Protein AF-A0A6C2YUR5-F1 (afdb_monomer_lite)

Structure (mmCIF, N/CA/C/O backbone):
data_AF-A0A6C2YUR5-F1
#
_entry.id   AF-A0A6C2YUR5-F1
#
loop_
_atom_site.group_PDB
_atom_site.id
_atom_site.type_symbol
_atom_site.label_atom_id
_atom_site.label_alt_id
_atom_site.label_comp_id
_atom_site.label_asym_id
_atom_site.label_entity_id
_atom_site.label_seq_id
_atom_site.pdbx_PDB_ins_code
_atom_site.Cartn_x
_atom_site.Cartn_y
_atom_site.Cartn_z
_atom_site.occupancy
_atom_site.B_iso_or_equiv
_atom_site.auth_seq_id
_atom_site.auth_comp_id
_atom_site.auth_asym_id
_atom_site.auth_atom_id
_atom_site.pdbx_PDB_model_num
ATOM 1 N N . MET A 1 1 ? -18.148 -7.781 14.383 1.00 40.25 1 MET A N 1
ATOM 2 C CA . MET A 1 1 ? -17.853 -8.518 13.136 1.00 40.25 1 MET A CA 1
ATOM 3 C C . MET A 1 1 ? -16.737 -7.768 12.429 1.00 40.25 1 MET A C 1
ATOM 5 O O . MET A 1 1 ? -16.976 -6.646 12.003 1.00 40.25 1 MET A O 1
ATOM 9 N N . SER A 1 2 ? -15.519 -8.307 12.403 1.00 47.84 2 SER A N 1
ATOM 10 C CA . SER A 1 2 ? -14.411 -7.722 11.643 1.00 47.84 2 SER A CA 1
ATOM 11 C C . SER A 1 2 ? -14.657 -7.974 10.158 1.00 47.84 2 SER A C 1
ATOM 13 O O . SER A 1 2 ? -14.699 -9.127 9.736 1.00 47.84 2 SER A O 1
ATOM 15 N N . GLN A 1 3 ? -14.909 -6.926 9.375 1.00 55.56 3 GLN A N 1
ATOM 16 C CA . GLN A 1 3 ? -15.023 -7.079 7.926 1.00 55.56 3 GLN A CA 1
ATOM 17 C C . GLN A 1 3 ? -13.615 -7.190 7.343 1.00 55.56 3 GLN A C 1
ATOM 19 O O . GLN A 1 3 ? -12.817 -6.271 7.498 1.00 55.56 3 GLN A O 1
ATOM 24 N N . ASN A 1 4 ? -13.321 -8.315 6.696 1.00 69.25 4 ASN A N 1
ATOM 25 C CA . ASN A 1 4 ? -12.114 -8.459 5.890 1.00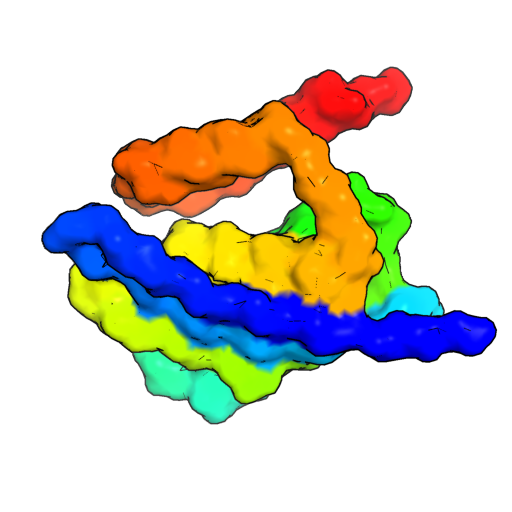 69.25 4 ASN A CA 1
ATOM 26 C C . ASN A 1 4 ? -12.208 -7.516 4.683 1.00 69.25 4 ASN A C 1
ATOM 28 O O . ASN A 1 4 ? -13.279 -7.387 4.078 1.00 69.25 4 ASN A O 1
ATOM 32 N N . GLY A 1 5 ? -11.096 -6.870 4.343 1.00 74.12 5 GLY A N 1
ATOM 33 C CA . GLY A 1 5 ? -10.990 -5.961 3.203 1.00 74.12 5 GLY A CA 1
ATOM 34 C C . GLY A 1 5 ? -10.171 -6.577 2.077 1.00 74.12 5 GLY A C 1
ATOM 35 O O . GLY A 1 5 ? -9.142 -7.191 2.344 1.00 74.12 5 GLY A O 1
ATOM 36 N N . ILE A 1 6 ? -10.601 -6.405 0.826 1.00 79.12 6 ILE A N 1
ATOM 37 C CA . ILE A 1 6 ? -9.775 -6.692 -0.354 1.00 79.12 6 ILE A CA 1
ATOM 38 C C . ILE A 1 6 ? -9.462 -5.356 -1.007 1.00 79.12 6 ILE A C 1
ATOM 40 O O . ILE A 1 6 ? -10.381 -4.594 -1.292 1.00 79.12 6 ILE A O 1
ATOM 44 N N . GLY A 1 7 ? -8.178 -5.102 -1.228 1.00 70.56 7 GLY A N 1
ATOM 45 C CA . GLY A 1 7 ? -7.680 -3.901 -1.879 1.00 70.56 7 GLY A CA 1
ATOM 46 C C . GLY A 1 7 ? -7.110 -4.230 -3.245 1.00 70.56 7 GLY A C 1
ATOM 47 O O . GLY A 1 7 ? -6.290 -5.147 -3.357 1.00 70.56 7 GLY A O 1
ATOM 48 N N . ARG A 1 8 ? -7.523 -3.499 -4.284 1.00 73.81 8 ARG A N 1
ATOM 49 C CA . ARG A 1 8 ? -7.033 -3.715 -5.656 1.00 73.81 8 ARG A CA 1
ATOM 50 C C . ARG A 1 8 ? -6.751 -2.407 -6.349 1.00 73.81 8 ARG A C 1
ATOM 52 O O . ARG A 1 8 ? -7.647 -1.582 -6.487 1.00 73.81 8 ARG A O 1
ATOM 59 N N . ILE A 1 9 ? -5.540 -2.255 -6.881 1.00 65.81 9 ILE A N 1
ATOM 60 C CA . ILE A 1 9 ? -5.208 -1.062 -7.662 1.00 65.81 9 ILE A CA 1
ATOM 61 C C . ILE A 1 9 ? -4.508 -1.389 -8.958 1.00 65.81 9 ILE A C 1
ATOM 63 O O . ILE A 1 9 ? -3.523 -2.121 -8.996 1.00 65.81 9 ILE A O 1
ATOM 67 N N . LEU A 1 10 ? -5.035 -0.757 -10.004 1.00 55.03 10 LEU A N 1
ATOM 68 C CA . LEU A 1 10 ? -4.504 -0.695 -11.349 1.00 55.03 10 LEU A CA 1
ATOM 69 C C . LEU A 1 10 ? -4.225 0.777 -11.664 1.00 55.03 10 LEU A C 1
ATOM 71 O O . LEU A 1 10 ? -5.155 1.563 -11.838 1.00 55.03 10 LEU A O 1
ATOM 75 N N . TRP A 1 11 ? -2.958 1.165 -11.770 1.00 57.19 11 TRP A N 1
ATOM 76 C CA . TRP A 1 11 ? -2.629 2.478 -12.325 1.00 57.19 11 TRP A CA 1
ATOM 77 C C . TRP A 1 11 ? -2.718 2.421 -13.850 1.00 57.19 11 TRP A C 1
ATOM 79 O O . TRP A 1 11 ? -1.986 1.663 -14.486 1.00 57.19 11 TRP A O 1
ATOM 89 N N . GLN A 1 12 ? -3.624 3.210 -14.439 1.00 42.81 12 GLN A N 1
ATOM 90 C CA . GLN A 1 12 ? -3.789 3.325 -15.890 1.00 42.81 12 GLN A CA 1
ATOM 91 C C . GLN A 1 12 ? -3.321 4.702 -16.402 1.00 42.81 12 GLN A C 1
ATOM 93 O O . GLN A 1 12 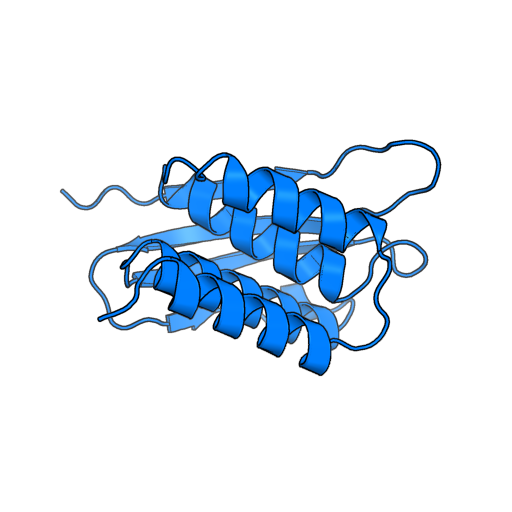? -3.462 5.732 -15.753 1.00 42.81 12 GLN A O 1
ATOM 98 N N . ARG A 1 13 ? -2.683 4.655 -17.571 1.00 47.59 13 ARG A N 1
ATOM 99 C CA . ARG A 1 13 ? -1.665 5.552 -18.142 1.00 47.59 13 ARG A CA 1
ATOM 100 C C . ARG A 1 13 ? -2.076 7.012 -18.408 1.00 47.59 13 ARG A C 1
ATOM 102 O O . ARG A 1 13 ? -3.096 7.267 -19.035 1.00 47.59 13 ARG A O 1
ATOM 109 N N . GLY A 1 14 ? -1.121 7.922 -18.192 1.00 35.25 14 GLY A N 1
ATOM 110 C CA . GLY A 1 14 ? -0.913 9.127 -19.006 1.00 35.25 14 GLY A CA 1
ATOM 111 C C . GLY A 1 14 ? 0.424 9.039 -19.759 1.00 35.25 14 GLY A C 1
ATOM 112 O O . GLY A 1 14 ? 1.480 9.306 -19.196 1.00 35.25 14 GLY A O 1
ATOM 113 N N . GLY A 1 15 ? 0.403 8.596 -21.019 1.00 39.16 15 GLY A N 1
ATOM 114 C CA . GLY A 1 15 ? 1.486 8.780 -22.003 1.00 39.16 15 GLY A CA 1
ATOM 115 C C . GLY A 1 15 ? 2.784 7.958 -21.886 1.00 39.16 15 GLY A C 1
ATOM 116 O O . GLY A 1 15 ? 3.295 7.547 -22.921 1.00 39.16 15 GLY A O 1
ATOM 117 N N . LEU A 1 16 ? 3.322 7.674 -20.691 1.00 42.91 16 LEU A N 1
ATOM 118 C CA . LEU A 1 16 ? 4.697 7.134 -20.549 1.00 42.91 16 LEU A CA 1
ATOM 119 C C . LEU A 1 16 ? 4.856 5.875 -19.674 1.00 42.91 16 LEU A C 1
ATOM 121 O O . LEU A 1 16 ? 5.977 5.542 -19.335 1.00 42.91 16 LEU A O 1
ATOM 125 N N . GLY A 1 17 ? 3.766 5.158 -19.365 1.00 50.38 17 GLY A N 1
ATOM 126 C CA . GLY A 1 17 ? 3.804 3.768 -18.866 1.00 50.38 17 GLY A CA 1
ATOM 127 C C . GLY A 1 17 ? 4.481 3.592 -17.508 1.00 50.38 17 GLY A C 1
ATOM 128 O O . GLY A 1 17 ? 5.676 3.385 -17.432 1.00 50.38 17 GLY A O 1
ATOM 129 N N . ARG A 1 18 ? 3.724 3.656 -16.412 1.00 55.75 18 ARG A N 1
ATOM 130 C CA . ARG A 1 18 ? 4.178 3.121 -15.124 1.00 55.75 18 ARG A CA 1
ATOM 131 C C . ARG A 1 18 ? 3.051 2.299 -14.539 1.00 55.75 18 ARG A C 1
ATOM 133 O O . ARG A 1 18 ? 1.962 2.834 -14.350 1.00 55.75 18 ARG A O 1
ATOM 140 N N . TYR A 1 19 ? 3.296 1.012 -14.315 1.00 71.00 19 TYR A N 1
ATOM 141 C CA . TYR A 1 19 ? 2.252 0.055 -13.957 1.00 71.00 19 TYR A CA 1
ATOM 142 C C . TYR A 1 19 ? 2.689 -0.754 -12.743 1.00 71.00 19 TYR A C 1
ATOM 144 O O . TYR A 1 19 ? 3.617 -1.547 -12.834 1.00 71.00 19 TYR A O 1
ATOM 152 N N . ALA A 1 20 ? 2.021 -0.589 -11.610 1.00 75.94 20 ALA A N 1
ATOM 153 C CA . ALA A 1 20 ? 2.052 -1.596 -10.559 1.00 75.94 20 ALA A 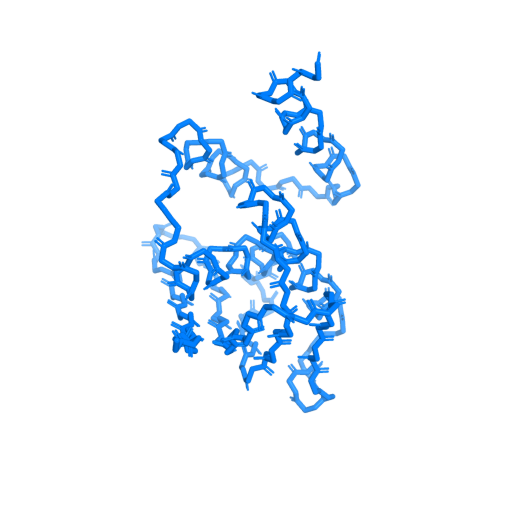CA 1
ATOM 154 C C . ALA A 1 20 ? 0.619 -2.055 -10.316 1.00 75.94 20 ALA A C 1
ATOM 156 O O . ALA A 1 20 ? -0.284 -1.225 -10.184 1.00 75.94 20 ALA A O 1
ATOM 157 N N . TRP A 1 21 ? 0.426 -3.369 -10.296 1.00 84.12 21 TRP A N 1
ATOM 158 C CA . TRP A 1 21 ? -0.800 -3.996 -9.838 1.00 84.12 21 TRP A CA 1
ATOM 159 C C . TRP A 1 21 ? -0.501 -4.740 -8.550 1.00 84.12 21 TRP A C 1
ATOM 161 O O . TRP A 1 21 ? 0.373 -5.609 -8.511 1.00 84.12 21 TRP A O 1
ATOM 171 N N . ILE A 1 22 ? -1.229 -4.360 -7.505 1.00 87.25 22 ILE A N 1
ATOM 172 C CA . ILE A 1 22 ? -1.170 -4.998 -6.199 1.00 87.25 22 ILE A CA 1
ATOM 173 C C . ILE A 1 22 ? -2.574 -5.417 -5.801 1.00 87.25 22 ILE A C 1
ATOM 175 O O . ILE A 1 22 ? -3.526 -4.638 -5.915 1.00 87.25 22 ILE A O 1
ATOM 179 N N . GLU A 1 23 ? -2.681 -6.661 -5.357 1.00 90.12 23 GLU A N 1
ATOM 180 C CA . GLU A 1 23 ? -3.873 -7.195 -4.720 1.00 90.12 23 GLU A CA 1
ATOM 181 C C . GLU A 1 23 ? -3.498 -7.734 -3.351 1.00 90.12 23 GLU A C 1
ATOM 183 O O . GLU A 1 23 ? -2.577 -8.544 -3.214 1.00 90.12 23 GLU A O 1
ATOM 188 N N . LEU A 1 24 ? -4.234 -7.294 -2.340 1.00 92.25 24 LEU A N 1
ATOM 189 C CA . LEU A 1 24 ? -4.008 -7.691 -0.963 1.00 92.25 24 LEU A CA 1
ATOM 190 C C . LEU A 1 24 ? -5.322 -7.937 -0.236 1.00 92.25 24 LEU A C 1
ATOM 192 O O . LEU A 1 24 ? -6.374 -7.410 -0.603 1.00 92.25 24 LEU A O 1
ATOM 196 N N . THR A 1 25 ? -5.234 -8.742 0.814 1.00 91.44 25 THR A N 1
ATOM 197 C CA . THR A 1 25 ? -6.304 -8.935 1.789 1.00 91.44 25 THR A CA 1
ATOM 198 C C . THR A 1 25 ? -5.852 -8.373 3.123 1.00 91.44 25 THR A C 1
ATOM 200 O O . THR A 1 25 ? -4.718 -8.609 3.526 1.00 91.44 25 THR A O 1
ATOM 203 N N . TRP A 1 26 ? -6.736 -7.659 3.811 1.00 90.62 26 TRP A N 1
ATOM 204 C CA . TRP A 1 26 ? -6.506 -7.159 5.161 1.00 90.62 26 TRP A CA 1
ATOM 205 C C . TRP A 1 26 ? -7.459 -7.810 6.165 1.00 90.62 26 TRP A C 1
ATOM 207 O O . TRP A 1 26 ? -8.671 -7.901 5.936 1.00 90.62 26 TRP A O 1
ATOM 217 N N . LEU A 1 27 ? -6.886 -8.223 7.293 1.00 88.19 27 LEU A N 1
ATOM 218 C CA . LEU A 1 27 ? -7.552 -8.789 8.456 1.00 88.19 27 LEU A CA 1
ATOM 219 C C . LEU A 1 27 ? -7.301 -7.862 9.667 1.00 88.19 27 LEU A C 1
ATOM 221 O O . LEU A 1 27 ? -6.158 -7.758 10.117 1.00 88.19 27 LEU A O 1
ATOM 225 N N . PRO A 1 28 ? -8.321 -7.165 10.203 1.00 85.62 28 PRO A N 1
ATOM 226 C CA . PRO A 1 28 ? -8.146 -6.211 11.305 1.00 85.62 28 PRO A CA 1
ATOM 227 C C . PRO A 1 28 ? -7.807 -6.870 12.650 1.00 85.62 28 PRO A C 1
ATOM 229 O O . PRO A 1 28 ? -8.065 -8.054 12.862 1.00 85.62 28 PRO A O 1
ATOM 232 N N . ASN A 1 29 ? -7.391 -6.038 13.614 1.00 72.75 29 ASN A N 1
ATOM 233 C CA . ASN A 1 29 ? -7.323 -6.350 15.055 1.00 72.75 29 ASN A CA 1
ATOM 234 C C . ASN A 1 29 ? -6.319 -7.441 15.452 1.00 72.75 29 ASN A C 1
ATOM 236 O O . ASN A 1 29 ? -6.504 -8.136 16.451 1.00 72.75 29 ASN A O 1
ATOM 240 N N . VAL A 1 30 ? -5.235 -7.560 14.697 1.00 75.44 30 VAL A N 1
ATOM 241 C CA . VAL A 1 30 ? -4.053 -8.344 15.069 1.00 75.44 30 VAL A CA 1
ATOM 242 C C . VAL A 1 30 ? -2.824 -7.434 15.093 1.00 75.44 30 VAL A C 1
ATOM 244 O O . VAL A 1 30 ? -2.896 -6.265 14.691 1.00 75.44 30 VAL A O 1
ATOM 247 N N . GLN A 1 31 ? -1.702 -7.940 15.609 1.00 82.81 31 GLN A N 1
ATOM 248 C CA . GLN A 1 31 ? -0.413 -7.265 15.462 1.00 82.81 31 GLN A CA 1
ATOM 249 C C . GLN A 1 31 ? -0.113 -7.081 13.969 1.00 82.81 31 GLN A C 1
ATOM 251 O O . GLN A 1 31 ? -0.452 -7.946 13.166 1.00 82.81 31 GLN A O 1
ATOM 256 N N . THR A 1 32 ? 0.489 -5.949 13.592 1.00 84.62 32 THR A N 1
ATOM 257 C CA . THR A 1 32 ? 0.796 -5.680 12.184 1.00 84.62 32 THR A CA 1
ATOM 258 C C . THR A 1 32 ? 1.772 -6.715 11.637 1.00 84.62 32 THR A C 1
ATOM 260 O O . THR A 1 32 ? 2.962 -6.691 11.957 1.00 84.62 32 THR A O 1
ATOM 263 N N . GLU A 1 33 ? 1.251 -7.576 10.774 1.00 90.88 33 GLU A N 1
ATOM 264 C CA . GLU A 1 33 ? 1.960 -8.643 10.077 1.00 90.88 33 GLU A CA 1
ATOM 265 C C . GLU A 1 33 ? 1.706 -8.477 8.578 1.00 90.88 33 GLU A C 1
ATOM 267 O O . GLU A 1 33 ? 0.595 -8.131 8.169 1.00 90.88 33 GLU A O 1
ATOM 272 N N . ILE A 1 34 ? 2.743 -8.641 7.758 1.00 91.00 34 ILE A N 1
ATOM 273 C CA . ILE A 1 34 ? 2.652 -8.455 6.308 1.00 91.00 34 ILE A CA 1
ATOM 274 C C . ILE A 1 34 ? 3.303 -9.653 5.643 1.00 91.00 34 ILE A C 1
ATOM 276 O O . ILE A 1 34 ? 4.515 -9.829 5.745 1.00 91.00 34 ILE A O 1
ATOM 280 N N . ASP A 1 35 ? 2.492 -10.417 4.923 1.00 91.75 35 ASP A N 1
ATOM 281 C CA . ASP A 1 35 ? 2.938 -11.584 4.182 1.00 91.75 35 ASP A CA 1
ATOM 282 C C . ASP A 1 35 ? 3.015 -11.259 2.696 1.00 91.75 35 ASP A C 1
ATOM 284 O O . ASP A 1 35 ? 2.018 -10.889 2.066 1.00 91.75 35 ASP A O 1
ATOM 288 N N . ILE A 1 36 ? 4.209 -11.431 2.129 1.00 89.50 36 ILE A N 1
ATOM 289 C CA . ILE A 1 36 ? 4.454 -11.348 0.689 1.00 89.50 36 ILE A CA 1
ATOM 290 C C . ILE A 1 36 ? 5.100 -12.671 0.254 1.00 89.50 36 ILE A C 1
ATOM 292 O O . ILE A 1 36 ? 6.299 -12.860 0.472 1.00 89.50 36 ILE A O 1
ATOM 296 N N . PRO A 1 37 ? 4.321 -13.606 -0.315 1.00 86.69 37 PRO A N 1
ATOM 297 C CA . PRO A 1 37 ? 4.813 -14.916 -0.740 1.00 86.69 37 PRO A CA 1
ATOM 298 C C . PRO A 1 37 ? 5.973 -14.837 -1.749 1.00 86.69 37 PRO A C 1
ATOM 300 O O . PRO A 1 37 ? 6.032 -13.930 -2.580 1.00 86.69 37 PRO A O 1
ATOM 303 N N . GLU A 1 38 ? 6.908 -15.794 -1.725 1.00 82.19 38 GLU A N 1
ATOM 304 C CA . GLU A 1 38 ? 8.076 -15.770 -2.628 1.00 82.19 38 GLU A CA 1
ATOM 305 C C . GLU A 1 38 ? 7.701 -15.835 -4.118 1.00 82.19 38 GLU A C 1
ATOM 307 O O . GLU A 1 38 ? 8.376 -15.234 -4.954 1.00 82.19 38 GLU A O 1
ATOM 312 N N . ASP A 1 39 ? 6.610 -16.517 -4.467 1.00 80.44 39 ASP A N 1
ATOM 313 C CA . ASP A 1 39 ? 6.083 -16.585 -5.833 1.00 80.44 39 ASP A CA 1
ATOM 314 C C . ASP A 1 39 ? 5.553 -15.229 -6.325 1.00 80.44 39 ASP A C 1
ATOM 316 O O . ASP A 1 39 ? 5.615 -14.926 -7.521 1.00 80.44 39 ASP A O 1
ATOM 320 N N . VAL A 1 40 ? 5.117 -14.371 -5.400 1.00 76.62 40 VAL A N 1
ATOM 321 C CA . VAL A 1 40 ? 4.750 -12.974 -5.662 1.00 76.62 40 VAL A CA 1
ATOM 322 C C . VAL A 1 40 ? 6.000 -12.110 -5.896 1.00 76.62 40 VAL A C 1
ATOM 324 O O . VAL A 1 40 ? 5.973 -11.191 -6.715 1.00 76.62 40 VAL A O 1
ATOM 327 N N . LEU A 1 41 ? 7.123 -12.442 -5.253 1.00 74.88 41 LEU A N 1
ATOM 328 C CA . LEU A 1 41 ? 8.416 -11.752 -5.390 1.00 74.88 41 LEU A CA 1
ATOM 329 C C . LEU A 1 41 ? 9.245 -12.195 -6.601 1.00 74.88 41 LEU A C 1
ATOM 331 O O . LEU A 1 41 ? 10.311 -11.632 -6.847 1.00 74.88 41 LEU A O 1
ATOM 335 N N . ALA A 1 42 ? 8.779 -13.185 -7.366 1.00 66.69 42 ALA A N 1
ATOM 336 C CA . ALA A 1 42 ? 9.555 -13.830 -8.427 1.00 66.69 42 ALA A CA 1
ATOM 337 C C . ALA A 1 42 ? 10.033 -12.882 -9.546 1.00 66.69 42 ALA A C 1
ATOM 339 O O . ALA A 1 42 ? 10.945 -13.234 -10.292 1.00 66.69 42 ALA A O 1
ATOM 340 N N . ILE A 1 43 ? 9.422 -11.700 -9.682 1.00 66.88 43 ILE A N 1
ATOM 341 C CA . ILE A 1 43 ? 9.828 -10.690 -10.668 1.00 66.88 43 ILE A CA 1
ATOM 342 C C . ILE A 1 43 ? 10.987 -9.839 -10.139 1.00 66.88 43 ILE A C 1
ATOM 344 O O . ILE A 1 43 ? 11.965 -9.642 -10.855 1.00 66.88 43 ILE A O 1
ATOM 348 N N . ASP A 1 44 ? 10.866 -9.323 -8.913 1.00 71.88 44 ASP A N 1
ATOM 349 C CA . ASP A 1 44 ? 11.844 -8.421 -8.305 1.00 71.88 44 ASP A CA 1
ATOM 350 C C . ASP A 1 44 ? 11.655 -8.365 -6.775 1.00 71.88 44 ASP A C 1
ATOM 352 O O . ASP A 1 44 ? 10.575 -8.035 -6.271 1.00 71.88 44 ASP A O 1
ATOM 356 N N . ARG A 1 45 ? 12.720 -8.663 -6.020 1.00 73.94 45 ARG A N 1
ATOM 357 C CA . ARG A 1 45 ? 12.708 -8.610 -4.548 1.00 73.94 45 ARG A CA 1
ATOM 358 C C . ARG A 1 45 ? 12.633 -7.181 -4.011 1.00 73.94 45 ARG A C 1
ATOM 360 O O . ARG A 1 45 ? 12.069 -6.977 -2.936 1.00 73.94 45 ARG A O 1
ATOM 367 N N . GLU A 1 46 ? 13.152 -6.196 -4.742 1.00 77.44 46 GLU A N 1
ATOM 368 C CA . GLU A 1 46 ? 13.069 -4.785 -4.352 1.00 77.44 46 GLU A CA 1
ATOM 369 C C . GLU A 1 46 ? 11.617 -4.295 -4.357 1.00 77.44 46 GLU A C 1
ATOM 371 O O . G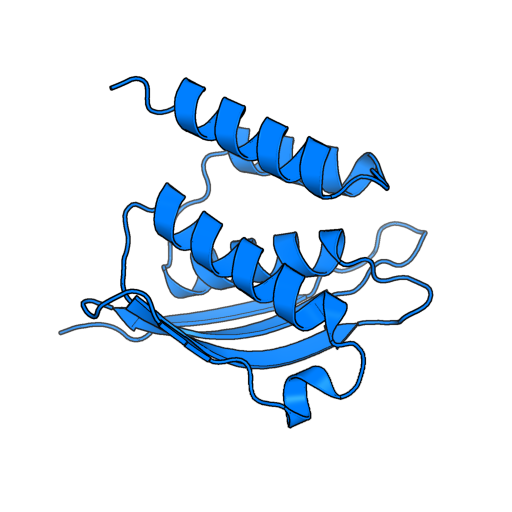LU A 1 46 ? 11.227 -3.475 -3.523 1.00 77.44 46 GLU A O 1
ATOM 376 N N . TRP A 1 47 ? 10.776 -4.844 -5.239 1.00 83.88 47 TRP A N 1
ATOM 377 C CA . TRP A 1 47 ? 9.349 -4.518 -5.277 1.00 83.88 47 TRP A CA 1
ATOM 378 C C . TRP A 1 47 ? 8.617 -5.053 -4.049 1.00 83.88 47 TRP A C 1
ATOM 380 O O . TRP A 1 47 ? 7.744 -4.370 -3.520 1.00 83.88 47 TRP A O 1
ATOM 390 N N . GLY A 1 48 ? 9.004 -6.228 -3.552 1.00 84.56 48 GLY A N 1
ATOM 391 C CA . GLY A 1 48 ? 8.500 -6.770 -2.291 1.00 84.56 48 GLY A CA 1
ATOM 392 C C . GLY A 1 48 ? 8.711 -5.826 -1.119 1.00 84.56 48 GLY A C 1
ATOM 393 O O . GLY A 1 48 ? 7.755 -5.436 -0.453 1.00 84.56 48 GLY A O 1
ATOM 394 N N . GLY A 1 49 ? 9.961 -5.400 -0.920 1.00 83.75 49 GLY A N 1
ATOM 395 C CA . GLY A 1 49 ? 10.301 -4.450 0.140 1.00 83.75 49 GLY A CA 1
ATOM 396 C C . GLY A 1 49 ? 9.558 -3.120 -0.008 1.00 83.75 49 GLY A C 1
ATOM 397 O O . GLY A 1 49 ? 9.075 -2.558 0.974 1.00 83.75 49 GLY A O 1
ATOM 398 N N . ALA A 1 50 ? 9.393 -2.635 -1.239 1.00 82.88 50 ALA A N 1
ATOM 399 C CA . ALA A 1 50 ? 8.642 -1.412 -1.490 1.00 82.88 50 ALA A CA 1
ATOM 400 C C . ALA A 1 50 ? 7.143 -1.553 -1.179 1.00 82.88 50 ALA A C 1
ATOM 402 O O . ALA A 1 50 ? 6.547 -0.642 -0.601 1.00 82.88 50 ALA A O 1
ATOM 403 N N . ALA A 1 51 ? 6.538 -2.690 -1.535 1.00 87.12 51 ALA A N 1
ATOM 404 C CA . ALA A 1 51 ? 5.145 -2.987 -1.226 1.00 87.12 51 ALA A CA 1
ATOM 405 C C . ALA A 1 51 ? 4.923 -3.083 0.288 1.00 87.12 51 ALA A C 1
ATOM 407 O O . ALA A 1 51 ? 3.983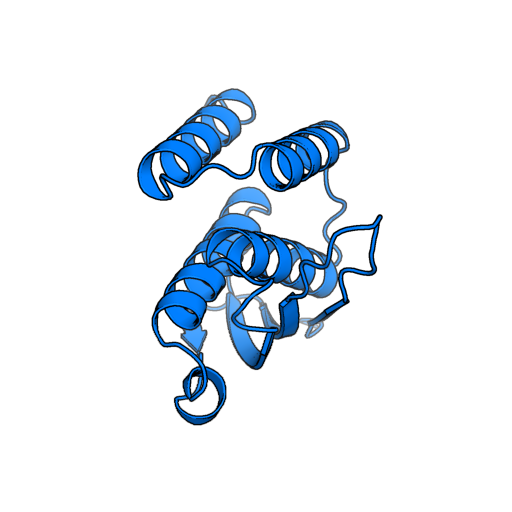 -2.479 0.803 1.00 87.12 51 ALA A O 1
ATOM 408 N N . GLU A 1 52 ? 5.817 -3.769 1.005 1.00 89.50 52 GLU A N 1
ATOM 409 C CA . GLU A 1 52 ? 5.764 -3.876 2.464 1.00 89.50 52 GLU A CA 1
ATOM 410 C C . GLU A 1 52 ? 5.791 -2.493 3.124 1.00 89.50 52 GLU A C 1
ATOM 412 O O . GLU A 1 52 ? 4.942 -2.184 3.962 1.00 89.50 52 GLU A O 1
ATOM 417 N N . VAL A 1 53 ? 6.726 -1.630 2.715 1.00 84.56 53 VAL A N 1
ATOM 418 C CA . VAL A 1 53 ? 6.819 -0.266 3.251 1.00 84.56 53 VAL A CA 1
ATOM 419 C C . VAL A 1 53 ? 5.538 0.518 2.986 1.00 84.56 53 VAL A C 1
ATOM 421 O O . VAL A 1 53 ? 5.028 1.154 3.908 1.00 84.56 53 VAL A O 1
ATOM 424 N N . GLY A 1 54 ? 4.981 0.440 1.775 1.00 85.06 54 GLY A N 1
ATOM 425 C CA . GLY A 1 54 ? 3.722 1.107 1.453 1.00 85.06 54 GLY A CA 1
ATOM 426 C C . GLY A 1 54 ? 2.553 0.626 2.318 1.00 85.06 54 GLY A C 1
ATOM 427 O O . GLY A 1 54 ? 1.798 1.434 2.855 1.00 85.06 54 GLY A O 1
ATOM 428 N N . ILE A 1 55 ? 2.431 -0.683 2.529 1.00 90.50 55 ILE A N 1
ATOM 429 C CA . ILE A 1 55 ? 1.383 -1.261 3.381 1.00 90.50 55 ILE A CA 1
ATOM 430 C C . ILE A 1 55 ? 1.521 -0.775 4.829 1.00 90.50 55 ILE A C 1
ATOM 432 O O . ILE A 1 55 ? 0.547 -0.282 5.403 1.00 90.50 55 ILE A O 1
ATOM 436 N N . ARG A 1 56 ? 2.726 -0.863 5.418 1.00 87.88 56 ARG A N 1
ATOM 437 C CA . ARG A 1 56 ? 2.979 -0.405 6.801 1.00 87.88 56 ARG A CA 1
ATOM 438 C C . ARG A 1 56 ? 2.579 1.050 6.980 1.00 87.88 56 ARG A C 1
ATOM 440 O O . ARG A 1 56 ? 1.910 1.397 7.947 1.00 87.88 56 ARG A O 1
ATOM 447 N N . LEU A 1 57 ? 2.968 1.876 6.022 1.00 81.12 57 LEU A N 1
ATOM 448 C CA . LEU A 1 57 ? 2.755 3.310 6.056 1.00 81.12 57 LEU A CA 1
ATOM 449 C C . LEU A 1 57 ? 1.277 3.692 5.939 1.00 81.12 57 LEU A C 1
ATOM 451 O O . LEU A 1 57 ? 0.805 4.586 6.639 1.00 81.12 57 LEU A O 1
ATOM 455 N N . ALA A 1 58 ? 0.528 2.995 5.082 1.00 85.62 58 ALA A N 1
ATOM 456 C CA . ALA A 1 58 ? -0.910 3.193 4.955 1.00 85.62 58 ALA A CA 1
ATOM 457 C C . ALA A 1 58 ? -1.664 2.817 6.239 1.00 85.62 58 ALA A C 1
ATOM 459 O O . ALA A 1 58 ? -2.559 3.559 6.650 1.00 85.62 58 ALA A O 1
ATOM 460 N N . LEU A 1 59 ? -1.279 1.708 6.884 1.00 87.06 59 LEU A N 1
ATOM 461 C CA . LEU A 1 59 ? -1.817 1.288 8.181 1.00 87.06 59 LEU A CA 1
ATOM 462 C C . LEU A 1 59 ? -1.500 2.306 9.285 1.00 87.06 59 LEU A C 1
ATOM 464 O O . LEU A 1 59 ? -2.404 2.705 10.017 1.00 87.06 59 LEU A O 1
ATOM 468 N N . GLU A 1 60 ? -0.248 2.768 9.359 1.00 84.19 60 GLU A N 1
ATOM 469 C CA . GLU A 1 60 ? 0.210 3.772 10.327 1.00 84.19 60 GLU A CA 1
ATOM 470 C C . GLU A 1 60 ? -0.599 5.071 10.217 1.00 84.19 60 GLU A C 1
ATOM 472 O O . GLU A 1 60 ? -1.146 5.542 11.212 1.00 84.19 60 GLU A O 1
ATOM 477 N N . ILE A 1 61 ? -0.764 5.608 9.002 1.00 78.50 61 ILE A N 1
ATOM 478 C CA . ILE A 1 61 ? -1.558 6.825 8.770 1.00 78.50 61 ILE A CA 1
ATOM 479 C C . ILE A 1 61 ? -3.022 6.633 9.146 1.00 78.50 61 ILE A C 1
ATOM 481 O O . ILE A 1 61 ? -3.638 7.525 9.729 1.00 78.50 61 ILE A O 1
ATOM 485 N N . ALA A 1 62 ? -3.598 5.487 8.791 1.00 82.88 62 ALA A N 1
ATOM 486 C CA . ALA A 1 62 ? -4.990 5.199 9.099 1.00 82.88 62 ALA A CA 1
ATOM 487 C C . ALA A 1 62 ? -5.214 4.902 10.598 1.00 82.88 62 ALA A C 1
ATOM 489 O O . ALA A 1 62 ? -6.364 4.730 11.015 1.00 82.88 62 ALA A O 1
ATOM 490 N N . GLY A 1 63 ? -4.144 4.815 11.401 1.00 84.81 63 GLY A N 1
ATOM 491 C CA . GLY A 1 63 ? -4.201 4.400 12.801 1.00 84.81 63 GLY A CA 1
ATOM 492 C C . GLY A 1 63 ? -4.737 2.977 12.962 1.00 84.81 63 GLY A C 1
ATOM 493 O O . GLY A 1 63 ? -5.426 2.687 13.938 1.00 84.81 63 GLY A O 1
ATOM 494 N N . GLN A 1 64 ? -4.494 2.111 11.974 1.00 86.81 64 GLN A N 1
ATOM 495 C CA . GLN A 1 64 ? -5.009 0.745 11.925 1.00 86.81 64 GLN A CA 1
ATOM 496 C C . GLN A 1 64 ? -3.888 -0.267 12.139 1.00 86.81 64 GLN A C 1
ATOM 498 O O . GLN A 1 64 ? -2.741 -0.054 11.753 1.00 86.81 64 GLN A O 1
ATOM 503 N N . THR A 1 65 ? -4.245 -1.418 12.700 1.00 89.69 65 THR A N 1
ATOM 504 C CA . THR A 1 65 ? -3.379 -2.597 12.730 1.00 89.69 65 THR A CA 1
ATOM 505 C C . THR A 1 65 ? -4.100 -3.780 12.104 1.00 89.69 65 THR A C 1
ATOM 507 O O . THR A 1 65 ? -5.333 -3.840 12.048 1.00 89.69 65 THR A O 1
ATOM 510 N N . GLY A 1 66 ? -3.327 -4.734 11.605 1.00 89.19 66 GLY A N 1
ATOM 511 C CA . GLY A 1 66 ? -3.882 -5.961 11.066 1.00 89.19 66 GLY A CA 1
ATOM 512 C C . GLY A 1 66 ? -2.871 -6.776 10.286 1.00 89.19 66 GLY A C 1
ATOM 513 O O . GLY A 1 66 ? -1.747 -6.340 10.042 1.00 89.19 66 GLY A O 1
ATOM 514 N N . HIS A 1 67 ? -3.311 -7.958 9.885 1.00 91.94 67 HIS A N 1
ATOM 515 C CA . HIS A 1 67 ? -2.553 -8.848 9.029 1.00 91.94 67 HIS A CA 1
ATOM 516 C C . HIS A 1 67 ? -2.907 -8.544 7.580 1.00 91.94 67 HIS A C 1
ATOM 518 O O . HIS A 1 67 ? -4.084 -8.489 7.218 1.00 91.94 67 HIS A O 1
ATOM 524 N N . VAL A 1 68 ? -1.888 -8.286 6.767 1.00 92.62 68 VAL A N 1
ATOM 525 C CA . VAL A 1 68 ? -2.035 -8.008 5.342 1.00 92.62 68 VAL A CA 1
ATOM 526 C C . VAL A 1 68 ? -1.344 -9.103 4.551 1.00 92.62 68 VAL A C 1
ATOM 528 O O . VAL A 1 68 ? -0.139 -9.290 4.667 1.00 92.62 68 VAL A O 1
ATOM 531 N N . MET A 1 69 ? -2.099 -9.790 3.703 1.00 92.81 69 MET A N 1
ATOM 532 C CA . MET A 1 69 ? -1.571 -10.805 2.800 1.00 92.81 69 MET A CA 1
ATOM 533 C C . MET A 1 69 ? -1.588 -10.271 1.371 1.00 92.81 69 MET A C 1
ATOM 535 O O . MET A 1 69 ? -2.660 -10.024 0.810 1.00 92.81 69 MET A O 1
ATOM 539 N N . VAL A 1 70 ? -0.410 -10.103 0.774 1.00 90.81 70 VAL A N 1
ATOM 540 C CA . VAL A 1 70 ? -0.266 -9.727 -0.635 1.00 90.81 70 VAL A CA 1
ATOM 541 C C . VAL A 1 70 ? -0.438 -10.976 -1.490 1.00 90.81 70 VAL A C 1
ATOM 543 O O . VAL A 1 70 ? 0.326 -11.927 -1.391 1.00 90.81 70 VAL A O 1
ATOM 546 N N . THR A 1 71 ? -1.457 -10.969 -2.342 1.00 89.44 71 THR A N 1
ATOM 547 C CA . THR A 1 71 ? -1.789 -12.100 -3.226 1.00 89.44 71 THR A CA 1
ATOM 548 C C . THR A 1 71 ? -1.241 -11.912 -4.633 1.00 89.44 71 THR A C 1
ATOM 550 O O . THR A 1 71 ? -0.938 -12.887 -5.312 1.00 89.44 71 THR A O 1
ATOM 553 N N . HIS A 1 72 ? -1.085 -10.661 -5.072 1.00 88.50 72 HIS A N 1
ATOM 554 C CA . HIS A 1 72 ? -0.494 -10.332 -6.360 1.00 88.50 72 HIS A CA 1
ATOM 555 C C . HIS A 1 72 ? 0.360 -9.073 -6.253 1.00 88.50 72 HIS A C 1
ATOM 557 O O . HIS A 1 72 ? -0.050 -8.082 -5.650 1.00 88.50 72 HIS A O 1
ATOM 563 N N . LEU A 1 73 ? 1.517 -9.111 -6.911 1.00 87.12 73 LEU A N 1
ATOM 564 C CA . LEU A 1 73 ? 2.401 -7.978 -7.152 1.00 87.12 73 LEU A CA 1
ATOM 565 C C . LEU A 1 73 ? 2.949 -8.116 -8.570 1.00 87.12 73 LEU A C 1
ATOM 567 O O . LEU A 1 73 ? 3.683 -9.052 -8.888 1.00 87.12 73 LEU A O 1
ATOM 571 N N . ARG A 1 74 ? 2.546 -7.214 -9.460 1.00 83.81 74 ARG A N 1
ATOM 572 C CA . ARG A 1 74 ? 2.959 -7.218 -10.865 1.00 83.81 74 ARG A CA 1
ATOM 573 C C . ARG A 1 74 ? 3.348 -5.817 -11.301 1.00 83.81 74 ARG A C 1
ATOM 575 O O . ARG A 1 74 ? 2.778 -4.831 -10.848 1.00 83.81 74 ARG A O 1
ATOM 582 N N . GLY A 1 75 ? 4.271 -5.750 -12.245 1.00 75.94 75 GLY A N 1
ATOM 583 C CA . GLY A 1 75 ? 4.692 -4.521 -12.895 1.00 75.94 75 GLY A CA 1
ATOM 584 C C . GLY A 1 75 ? 5.475 -4.825 -14.164 1.00 75.94 75 GLY A C 1
ATOM 585 O O . GLY A 1 75 ? 5.848 -5.972 -14.415 1.00 75.94 75 GLY A O 1
ATOM 586 N N . MET A 1 76 ? 5.710 -3.804 -14.978 1.00 75.31 76 MET A N 1
ATOM 587 C CA . MET A 1 76 ? 6.563 -3.892 -16.159 1.00 75.31 76 MET A CA 1
ATOM 588 C C . MET A 1 76 ? 7.941 -3.341 -15.800 1.00 75.31 76 MET A C 1
ATOM 590 O O . MET A 1 76 ? 8.057 -2.154 -15.548 1.00 75.31 76 MET A O 1
ATOM 594 N N . VAL A 1 77 ? 8.992 -4.165 -15.802 1.00 69.88 77 VAL A N 1
ATOM 595 C CA . VAL A 1 77 ? 10.330 -3.791 -15.282 1.00 69.88 77 VAL A CA 1
ATOM 596 C C . VAL A 1 77 ? 10.878 -2.470 -15.847 1.00 69.88 77 VAL A C 1
ATOM 598 O O . VAL A 1 77 ? 11.457 -1.679 -15.116 1.00 69.88 77 VAL A O 1
ATOM 601 N N . VAL A 1 78 ? 10.653 -2.194 -17.133 1.00 68.00 78 VAL A N 1
ATOM 602 C CA . VAL A 1 78 ? 11.117 -0.960 -17.804 1.00 68.00 78 VAL A CA 1
ATOM 603 C C . VAL A 1 78 ? 10.365 0.310 -17.382 1.00 68.00 78 VAL A C 1
ATOM 605 O O . VAL A 1 78 ? 10.856 1.419 -17.572 1.00 68.00 78 VAL A O 1
ATOM 608 N N . ASP A 1 79 ? 9.191 0.131 -16.788 1.00 70.25 79 ASP A N 1
ATOM 609 C CA . ASP A 1 79 ? 8.164 1.145 -16.558 1.00 70.25 79 ASP A CA 1
ATOM 610 C C . ASP A 1 79 ? 7.793 1.237 -15.061 1.00 70.25 79 ASP A C 1
ATOM 612 O O . ASP A 1 79 ? 7.163 2.188 -14.603 1.00 70.25 79 ASP A O 1
ATOM 616 N N . THR A 1 80 ? 8.202 0.269 -14.248 1.00 75.75 80 THR A N 1
ATOM 617 C CA . THR A 1 80 ? 7.834 0.147 -12.840 1.00 75.75 80 THR A CA 1
ATOM 618 C C . THR A 1 80 ? 9.055 0.359 -11.972 1.00 75.75 80 THR A C 1
ATOM 620 O O . THR A 1 80 ? 10.078 -0.295 -12.132 1.00 75.75 80 THR A O 1
ATOM 623 N N . THR A 1 81 ? 8.934 1.272 -11.016 1.00 75.25 81 THR A N 1
ATOM 624 C CA . THR A 1 81 ? 9.951 1.492 -9.989 1.00 75.25 81 THR A CA 1
ATOM 625 C C . THR A 1 81 ? 9.422 1.023 -8.638 1.00 75.25 81 THR A C 1
ATOM 627 O O . THR A 1 81 ? 8.205 0.984 -8.432 1.00 75.25 81 THR A O 1
ATOM 630 N N . ALA A 1 82 ? 10.323 0.751 -7.688 1.00 75.38 82 ALA A N 1
ATOM 631 C CA . ALA A 1 82 ? 9.972 0.506 -6.284 1.00 75.38 82 ALA A CA 1
ATOM 632 C C . ALA A 1 82 ? 8.985 1.563 -5.750 1.00 75.38 82 ALA A C 1
ATOM 634 O O . ALA A 1 82 ? 8.033 1.255 -5.041 1.00 75.38 82 ALA A O 1
ATOM 635 N N . MET A 1 83 ? 9.136 2.814 -6.190 1.00 74.00 83 MET A N 1
ATOM 636 C CA . MET A 1 83 ? 8.230 3.893 -5.817 1.00 74.00 83 MET A CA 1
ATOM 637 C C . MET A 1 83 ? 6.777 3.661 -6.239 1.00 74.00 83 MET A C 1
ATOM 639 O O . MET A 1 83 ? 5.849 3.828 -5.452 1.00 74.00 83 MET A O 1
ATOM 643 N N . VAL A 1 84 ? 6.583 3.275 -7.499 1.00 76.50 84 VAL A N 1
ATOM 644 C CA . VAL A 1 84 ? 5.255 3.012 -8.065 1.00 76.50 84 VAL A CA 1
ATOM 645 C C . VAL A 1 84 ? 4.597 1.849 -7.325 1.00 76.50 84 VAL A C 1
ATOM 647 O O . VAL A 1 84 ? 3.405 1.898 -7.036 1.00 76.50 84 VAL A O 1
ATOM 650 N N . VAL A 1 85 ? 5.390 0.837 -6.970 1.00 81.75 85 VAL A N 1
ATOM 651 C CA . VAL A 1 85 ? 4.947 -0.315 -6.183 1.00 81.75 85 VAL A CA 1
ATOM 652 C C . VAL A 1 85 ? 4.518 0.101 -4.776 1.00 81.75 85 VAL A C 1
ATOM 654 O O . VAL A 1 85 ? 3.411 -0.232 -4.364 1.00 81.75 85 VAL A O 1
ATOM 657 N N . CYS A 1 86 ? 5.330 0.885 -4.066 1.00 81.00 86 CYS A N 1
ATOM 658 C CA . CYS A 1 86 ? 4.995 1.394 -2.734 1.00 81.00 86 CYS A CA 1
ATOM 659 C C . CYS A 1 86 ? 3.663 2.150 -2.722 1.00 81.00 86 CYS A C 1
ATOM 661 O O . CYS A 1 86 ? 2.775 1.852 -1.924 1.00 81.00 86 CYS A O 1
ATOM 663 N N . LEU A 1 87 ? 3.481 3.078 -3.662 1.00 77.69 87 LEU A N 1
ATOM 664 C CA . LEU A 1 87 ? 2.268 3.892 -3.738 1.00 77.69 87 LEU A CA 1
ATOM 665 C C . LEU A 1 87 ? 1.037 3.071 -4.137 1.00 77.69 87 LEU A C 1
ATOM 667 O O . LEU A 1 87 ? -0.055 3.293 -3.607 1.00 77.69 87 LEU A O 1
ATOM 671 N N . ALA A 1 88 ? 1.198 2.088 -5.028 1.00 82.06 88 ALA A N 1
ATOM 672 C CA . ALA A 1 88 ? 0.138 1.131 -5.325 1.00 82.06 88 ALA A CA 1
ATOM 673 C C . ALA A 1 88 ? -0.241 0.311 -4.082 1.00 82.06 88 ALA A C 1
ATOM 675 O O . ALA A 1 88 ? -1.426 0.083 -3.851 1.00 82.06 88 ALA A O 1
ATOM 676 N N . ALA A 1 89 ? 0.736 -0.069 -3.256 1.00 87.25 89 ALA A N 1
ATOM 677 C CA . ALA A 1 89 ? 0.519 -0.904 -2.078 1.00 87.25 89 ALA A CA 1
ATOM 678 C C . ALA A 1 89 ? -0.190 -0.118 -0.973 1.00 87.25 89 ALA A C 1
ATOM 680 O O . ALA A 1 89 ? -1.159 -0.601 -0.388 1.00 87.25 89 ALA A O 1
ATOM 681 N N . MET A 1 90 ? 0.236 1.129 -0.754 1.00 86.25 90 MET A N 1
ATOM 682 C CA . MET A 1 90 ? -0.440 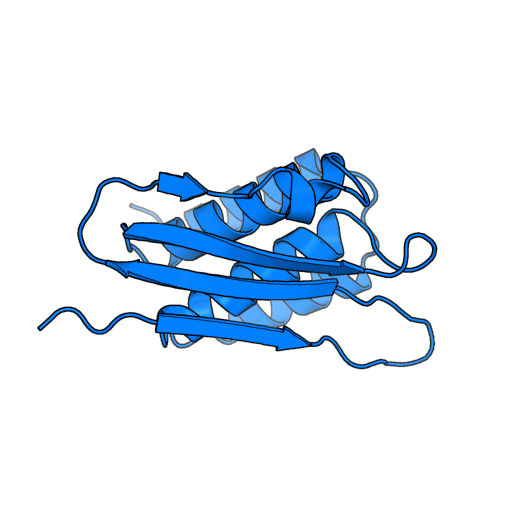2.076 0.129 1.00 86.25 90 MET A CA 1
ATOM 683 C C . MET A 1 90 ? -1.906 2.240 -0.249 1.00 86.25 90 MET A C 1
ATOM 685 O O . MET A 1 90 ? -2.806 2.074 0.571 1.00 86.25 90 MET A O 1
ATOM 689 N N . THR A 1 91 ? -2.144 2.557 -1.519 1.00 83.44 91 THR A N 1
ATOM 690 C CA . THR A 1 91 ? -3.485 2.900 -1.971 1.00 83.44 91 THR A CA 1
ATOM 691 C C . THR A 1 91 ? -4.377 1.646 -1.945 1.00 83.44 91 THR A C 1
ATOM 693 O O . THR A 1 91 ? -5.535 1.740 -1.549 1.00 83.44 91 THR A O 1
ATOM 696 N N . ALA A 1 92 ? -3.841 0.456 -2.267 1.00 87.50 92 ALA A N 1
ATOM 697 C CA . ALA A 1 92 ? -4.583 -0.803 -2.171 1.00 87.50 92 ALA A CA 1
ATOM 698 C C . ALA A 1 92 ? -4.919 -1.120 -0.710 1.00 87.50 92 ALA A C 1
ATOM 700 O O . ALA A 1 92 ? -6.009 -1.592 -0.405 1.00 87.50 92 ALA A O 1
ATOM 701 N N . THR A 1 93 ? -4.017 -0.793 0.213 1.00 89.75 93 THR A N 1
ATOM 702 C CA . THR A 1 93 ? -4.275 -0.924 1.649 1.00 89.75 93 THR A CA 1
ATOM 703 C C . THR A 1 93 ? -5.425 -0.018 2.079 1.00 89.75 93 THR A C 1
ATOM 705 O O . THR A 1 93 ? -6.353 -0.497 2.718 1.00 89.75 93 THR A O 1
ATOM 708 N N . TRP A 1 94 ? -5.440 1.260 1.694 1.00 87.81 94 TRP A N 1
ATOM 709 C CA . TRP A 1 94 ? -6.557 2.151 2.037 1.00 87.81 94 TRP A CA 1
ATOM 710 C C . TRP A 1 94 ? -7.888 1.729 1.420 1.00 87.81 94 TRP A C 1
ATOM 712 O O . TRP A 1 94 ? -8.914 1.844 2.088 1.00 87.81 94 TRP A O 1
ATOM 722 N N . ASP A 1 95 ? -7.872 1.193 0.201 1.00 86.56 95 ASP A N 1
ATOM 723 C CA . ASP A 1 95 ? -9.052 0.593 -0.426 1.00 86.56 95 ASP A CA 1
ATOM 724 C C . ASP A 1 95 ? -9.578 -0.592 0.405 1.00 86.56 95 ASP A C 1
ATOM 726 O O . ASP A 1 95 ? -10.755 -0.626 0.771 1.00 86.56 95 ASP A O 1
ATOM 730 N N . ALA A 1 96 ? -8.687 -1.494 0.840 1.00 88.75 96 ALA A N 1
ATOM 731 C CA . ALA A 1 96 ? -9.041 -2.604 1.728 1.00 88.75 96 ALA A CA 1
ATOM 732 C C . ALA A 1 96 ? -9.595 -2.122 3.083 1.00 88.75 96 ALA A C 1
ATOM 734 O O . ALA A 1 96 ? -10.563 -2.687 3.595 1.00 88.75 96 ALA A O 1
ATOM 735 N N . LEU A 1 97 ? -9.019 -1.057 3.646 1.00 86.88 97 LEU A N 1
ATOM 736 C CA . LEU A 1 97 ? -9.478 -0.422 4.886 1.00 86.88 97 LEU A CA 1
ATOM 737 C C . LEU A 1 97 ? -10.788 0.364 4.713 1.00 86.88 97 LEU A C 1
ATOM 739 O O . LEU A 1 97 ? -11.394 0.757 5.710 1.00 86.88 97 LEU A O 1
ATOM 743 N N . ARG A 1 98 ? -11.210 0.638 3.469 1.00 86.38 98 ARG A N 1
ATOM 744 C CA . ARG A 1 98 ? -12.226 1.650 3.124 1.00 86.38 98 ARG A CA 1
ATOM 745 C C . ARG A 1 98 ? -11.928 3.009 3.763 1.00 86.38 98 ARG A C 1
ATOM 747 O O . ARG A 1 98 ? -12.834 3.720 4.201 1.00 86.38 98 ARG A O 1
ATOM 754 N N . TRP A 1 99 ? -10.647 3.351 3.849 1.00 81.25 99 TRP A N 1
ATOM 755 C CA . TRP A 1 99 ? -10.196 4.577 4.482 1.00 81.25 99 TRP A CA 1
ATOM 756 C C . TRP A 1 99 ? -10.279 5.741 3.485 1.00 81.25 99 TRP A C 1
ATOM 758 O O . TRP A 1 99 ? -9.683 5.663 2.406 1.00 81.25 99 TRP A O 1
ATOM 768 N N . PRO A 1 100 ? -11.014 6.823 3.799 1.00 75.06 100 PRO A N 1
ATOM 769 C CA . PRO A 1 100 ? -11.115 7.966 2.907 1.00 75.06 100 PRO A CA 1
ATOM 770 C C . PRO A 1 100 ? -9.781 8.711 2.892 1.00 75.06 100 PRO A C 1
ATOM 772 O O . PRO A 1 100 ? -9.423 9.364 3.869 1.00 75.06 100 PRO A O 1
ATOM 775 N N . VAL A 1 101 ? -9.055 8.622 1.776 1.00 69.69 101 VAL A N 1
ATOM 776 C CA . VAL A 1 101 ? -7.779 9.324 1.603 1.00 69.69 101 VAL A CA 1
ATOM 777 C C . VAL A 1 101 ? -8.010 10.838 1.697 1.00 69.69 101 VAL A C 1
ATOM 779 O O . VAL A 1 101 ? -8.762 11.380 0.881 1.00 69.69 101 VAL A O 1
ATOM 782 N N . PRO A 1 102 ? -7.383 11.551 2.654 1.00 67.25 102 PRO A N 1
ATOM 783 C CA . PRO A 1 102 ? -7.460 12.997 2.742 1.00 67.25 102 PRO A CA 1
ATOM 784 C C . PRO A 1 102 ? -7.000 13.627 1.422 1.00 67.25 102 PRO A C 1
ATOM 786 O O . PRO A 1 102 ? -5.944 13.240 0.916 1.00 67.25 102 PRO A O 1
ATOM 789 N N . PRO A 1 103 ? -7.721 14.618 0.869 1.00 66.81 103 PRO A N 1
ATOM 790 C CA . PRO A 1 103 ? -7.370 15.224 -0.419 1.00 66.81 103 PRO A CA 1
ATOM 791 C C . PRO A 1 103 ? -5.913 15.708 -0.501 1.00 66.81 103 PRO A C 1
ATOM 793 O O . PRO A 1 103 ? -5.219 15.417 -1.469 1.00 66.81 103 PRO A O 1
ATOM 796 N N . ALA A 1 104 ? -5.403 16.327 0.572 1.00 65.88 104 ALA A N 1
ATOM 797 C CA . ALA A 1 104 ? -4.013 16.786 0.656 1.00 65.88 104 ALA A CA 1
ATOM 798 C C . ALA A 1 104 ? -2.973 15.648 0.544 1.00 65.88 104 ALA A C 1
ATOM 800 O O . ALA A 1 104 ? -1.876 15.853 0.019 1.00 65.88 104 ALA A O 1
ATOM 801 N N . LEU A 1 105 ? -3.313 14.439 1.011 1.00 65.69 105 LEU A N 1
ATOM 802 C CA . LEU A 1 105 ? -2.477 13.244 0.860 1.00 65.69 105 LEU A CA 1
ATOM 803 C C . LEU A 1 105 ? -2.491 12.752 -0.586 1.00 65.69 105 LEU A C 1
ATOM 805 O O . LEU A 1 105 ? -1.442 12.425 -1.138 1.00 65.69 105 LEU A O 1
ATOM 809 N N . GLY A 1 106 ? -3.676 12.747 -1.202 1.00 63.75 106 GLY A N 1
ATOM 810 C CA . GLY A 1 106 ? -3.852 12.405 -2.609 1.00 63.75 106 GLY A CA 1
ATOM 811 C C . GLY A 1 106 ? -2.972 13.267 -3.514 1.00 63.75 106 GLY A C 1
ATOM 812 O O . GLY A 1 106 ? -2.198 12.728 -4.303 1.00 63.75 106 GLY A O 1
ATOM 813 N N . ASP A 1 107 ? -3.008 14.588 -3.337 1.00 63.75 107 ASP A N 1
ATOM 814 C CA . ASP A 1 107 ? -2.226 15.536 -4.144 1.00 63.75 107 ASP A CA 1
ATOM 815 C C . ASP A 1 107 ? -0.709 15.371 -3.950 1.00 63.75 107 ASP A C 1
ATOM 817 O O . ASP A 1 107 ? 0.074 15.445 -4.906 1.00 63.75 107 ASP A O 1
ATOM 821 N N . THR A 1 108 ? -0.282 15.087 -2.717 1.00 66.12 108 THR A N 1
ATOM 822 C CA . THR A 1 108 ? 1.129 14.847 -2.383 1.00 66.12 108 THR A CA 1
ATOM 823 C C . THR A 1 108 ? 1.635 13.550 -3.023 1.00 66.12 108 THR A C 1
ATOM 825 O O . THR A 1 108 ? 2.689 13.540 -3.661 1.00 66.12 108 THR A O 1
ATOM 828 N N . ILE A 1 109 ? 0.849 12.470 -2.945 1.00 65.31 109 ILE A N 1
ATOM 829 C CA . ILE A 1 109 ? 1.162 11.186 -3.586 1.00 65.31 109 ILE A CA 1
ATOM 830 C C . ILE A 1 109 ? 1.266 11.342 -5.102 1.00 65.31 109 ILE A C 1
ATOM 832 O O . ILE A 1 109 ? 2.241 10.883 -5.696 1.00 65.31 109 ILE A O 1
ATOM 836 N N . GLN A 1 110 ? 0.314 12.035 -5.733 1.00 62.16 110 GLN A N 1
ATOM 837 C CA . GLN A 1 110 ? 0.355 12.299 -7.175 1.00 62.16 110 GLN A CA 1
ATOM 838 C C . GLN A 1 110 ? 1.605 13.093 -7.576 1.00 62.16 110 GLN A C 1
ATOM 840 O O . GLN A 1 110 ? 2.256 12.777 -8.577 1.00 62.16 110 GLN A O 1
ATOM 845 N N . SER A 1 111 ? 1.995 14.077 -6.763 1.00 63.69 111 SER A N 1
ATOM 846 C CA . SER A 1 111 ? 3.209 14.869 -6.987 1.00 63.69 111 SER A CA 1
ATOM 847 C C . SER A 1 111 ? 4.477 14.010 -6.911 1.00 63.69 111 SER A C 1
ATOM 849 O O . SER A 1 111 ? 5.366 14.138 -7.755 1.00 63.69 111 SER A O 1
ATOM 851 N N . TRP A 1 112 ? 4.551 13.064 -5.973 1.00 62.56 112 TRP A N 1
ATOM 852 C CA . TRP A 1 112 ? 5.678 12.133 -5.872 1.00 62.56 112 TRP A CA 1
ATOM 853 C C . TRP A 1 112 ? 5.756 11.138 -7.033 1.00 62.56 112 TRP A C 1
ATOM 855 O O . TRP A 1 112 ? 6.851 10.880 -7.542 1.00 62.56 112 TRP A O 1
ATOM 865 N N . ILE A 1 113 ? 4.612 10.638 -7.518 1.00 58.22 113 ILE A N 1
ATOM 866 C CA . ILE A 1 113 ? 4.542 9.806 -8.735 1.00 58.22 113 ILE A CA 1
ATOM 867 C C . ILE A 1 113 ? 5.136 10.566 -9.926 1.00 58.22 113 ILE A C 1
ATOM 869 O O . ILE A 1 113 ? 5.927 10.006 -10.699 1.00 58.22 113 ILE A O 1
ATOM 873 N N . ALA A 1 114 ? 4.789 11.850 -10.051 1.00 57.81 114 ALA A N 1
ATOM 874 C CA . ALA A 1 114 ? 5.251 12.721 -11.124 1.00 57.81 114 ALA A CA 1
ATOM 875 C C . ALA A 1 114 ? 6.746 13.071 -11.015 1.00 57.81 114 ALA A C 1
ATOM 877 O O . ALA A 1 114 ? 7.430 13.138 -12.037 1.00 57.81 114 ALA A O 1
ATOM 878 N N . MET A 1 115 ? 7.276 13.232 -9.797 1.00 56.38 115 MET A N 1
ATOM 879 C CA . MET A 1 115 ? 8.654 13.677 -9.540 1.00 56.38 115 MET A CA 1
ATOM 880 C C . MET A 1 115 ? 9.748 12.671 -9.925 1.00 56.38 115 MET A C 1
ATOM 882 O O . MET A 1 115 ? 10.914 13.051 -9.982 1.00 56.38 115 MET A O 1
ATOM 886 N N . ARG A 1 116 ? 9.413 11.405 -10.221 1.00 52.34 116 ARG A N 1
ATOM 887 C CA . ARG A 1 116 ? 10.393 10.369 -10.623 1.00 52.34 116 ARG A CA 1
ATOM 888 C C . ARG A 1 116 ? 11.614 10.272 -9.682 1.00 52.34 116 ARG A C 1
ATOM 890 O O . ARG A 1 116 ? 12.705 9.980 -10.163 1.00 52.34 116 ARG A O 1
ATOM 897 N N . SER A 1 117 ? 11.449 10.528 -8.379 1.00 47.00 117 SER A N 1
ATOM 898 C CA . SER A 1 117 ? 12.584 10.607 -7.449 1.00 47.00 117 SER A CA 1
ATOM 899 C C . SER A 1 117 ? 13.357 9.277 -7.406 1.00 47.00 117 SER A C 1
ATOM 901 O O . SER A 1 117 ? 12.739 8.245 -7.131 1.00 47.00 117 SER A O 1
ATOM 903 N N . PRO A 1 118 ? 14.676 9.276 -7.676 1.00 51.25 118 PRO A N 1
ATOM 904 C CA . PRO A 1 118 ? 15.506 8.075 -7.620 1.00 51.25 118 PRO A CA 1
ATOM 905 C C . PRO A 1 118 ? 15.920 7.695 -6.190 1.00 51.25 118 PRO A C 1
ATOM 907 O O . PRO A 1 118 ? 16.407 6.588 -5.985 1.00 51.25 118 PRO A O 1
ATOM 910 N N . ASP A 1 119 ? 15.729 8.579 -5.204 1.00 60.16 119 ASP A N 1
ATOM 911 C CA . ASP A 1 119 ? 16.131 8.324 -3.818 1.00 60.16 119 ASP A CA 1
ATOM 912 C C . ASP A 1 119 ? 14.925 7.962 -2.941 1.00 60.16 119 ASP A C 1
ATOM 914 O O . ASP A 1 119 ? 14.142 8.810 -2.496 1.00 60.16 119 ASP A O 1
ATOM 918 N N . TRP A 1 120 ? 14.796 6.656 -2.714 1.00 52.88 120 TRP A N 1
ATOM 919 C CA . TRP A 1 120 ? 13.802 6.032 -1.848 1.00 52.88 120 TRP A CA 1
ATOM 920 C C . TRP A 1 120 ? 13.856 6.554 -0.406 1.00 52.88 120 TRP A C 1
ATOM 922 O O . TRP A 1 120 ? 12.816 6.862 0.176 1.00 52.88 120 TRP A O 1
ATOM 932 N N . ASN A 1 121 ? 15.054 6.713 0.161 1.00 55.88 121 ASN A N 1
ATOM 933 C CA . ASN A 1 121 ? 15.223 7.100 1.561 1.00 55.88 121 ASN A CA 1
ATOM 934 C C . ASN A 1 121 ? 14.816 8.556 1.783 1.00 55.88 121 ASN A C 1
ATOM 936 O O . ASN A 1 121 ? 14.127 8.868 2.756 1.00 55.88 121 ASN A O 1
ATOM 940 N N . ALA A 1 122 ? 15.181 9.438 0.850 1.00 61.84 122 ALA A N 1
ATOM 941 C CA . ALA A 1 122 ? 14.765 10.835 0.888 1.00 61.84 122 ALA A CA 1
ATOM 942 C C . ALA A 1 122 ? 13.237 10.968 0.846 1.00 61.84 122 ALA A C 1
ATOM 944 O O . ALA A 1 122 ? 12.665 11.786 1.569 1.00 61.84 122 ALA A O 1
ATOM 945 N N . MET A 1 123 ? 12.561 10.142 0.044 1.00 61.19 123 MET A N 1
ATOM 946 C CA . MET A 1 123 ? 11.109 10.211 -0.058 1.00 61.19 123 MET A CA 1
ATOM 947 C C . MET A 1 123 ? 10.401 9.611 1.161 1.00 61.19 123 MET A C 1
ATOM 949 O O . MET A 1 123 ? 9.484 10.239 1.681 1.00 61.19 123 MET A O 1
ATOM 953 N N . VAL A 1 124 ? 10.844 8.457 1.674 1.00 60.22 124 VAL A N 1
ATOM 954 C CA . VAL A 1 124 ? 10.316 7.897 2.935 1.00 60.22 124 VAL A CA 1
ATOM 955 C C . VAL A 1 124 ? 10.484 8.904 4.077 1.00 60.22 124 VAL A C 1
ATOM 957 O O . VAL A 1 124 ? 9.580 9.070 4.896 1.00 60.22 124 VAL A O 1
ATOM 960 N N . GLN A 1 125 ? 11.599 9.637 4.111 1.00 65.56 125 GLN A N 1
ATOM 961 C CA . GLN A 1 125 ? 11.814 10.684 5.104 1.00 65.56 125 GLN A CA 1
ATOM 962 C C . GLN A 1 125 ? 10.883 11.889 4.905 1.00 65.56 125 GLN A C 1
ATOM 964 O O . GLN A 1 125 ? 10.302 12.366 5.877 1.00 65.56 125 GLN A O 1
ATOM 969 N N . GLN A 1 126 ? 10.696 12.373 3.671 1.00 63.34 126 GLN A N 1
ATOM 970 C CA . GLN A 1 126 ? 9.719 13.432 3.375 1.00 63.34 126 GLN A CA 1
ATOM 971 C C . GLN A 1 126 ? 8.301 13.016 3.764 1.00 63.34 126 GLN A C 1
ATOM 973 O O . GLN A 1 126 ? 7.559 13.809 4.342 1.00 63.34 126 GLN A O 1
ATOM 978 N N . PHE A 1 127 ? 7.957 11.759 3.503 1.00 62.91 127 PHE A N 1
ATOM 979 C CA . PHE A 1 127 ? 6.679 11.185 3.866 1.00 62.91 127 PHE A CA 1
ATOM 980 C C . PHE A 1 127 ? 6.472 11.203 5.381 1.00 62.91 127 PHE A C 1
ATOM 982 O O . PHE A 1 127 ? 5.480 11.742 5.865 1.00 62.91 127 PHE A O 1
ATOM 989 N N . ARG A 1 128 ? 7.433 10.672 6.145 1.00 61.38 128 ARG A N 1
ATOM 990 C CA . ARG A 1 128 ? 7.397 10.686 7.616 1.00 61.38 128 ARG A CA 1
ATOM 991 C C . ARG A 1 128 ? 7.293 12.104 8.169 1.00 61.38 128 ARG A C 1
ATOM 993 O O . ARG A 1 128 ? 6.493 12.354 9.064 1.00 61.38 128 ARG A O 1
ATOM 1000 N N . ASN A 1 129 ? 8.058 13.043 7.611 1.00 66.44 129 ASN A N 1
ATOM 1001 C CA . ASN A 1 129 ? 8.008 14.448 8.016 1.00 66.44 129 ASN A CA 1
ATOM 1002 C C . ASN A 1 129 ? 6.612 15.052 7.806 1.00 66.44 129 ASN A C 1
ATOM 1004 O O . ASN A 1 129 ? 6.138 15.808 8.649 1.00 66.44 129 ASN A O 1
ATOM 1008 N N . TRP A 1 130 ? 5.948 14.708 6.704 1.00 60.09 130 TRP A N 1
ATOM 1009 C CA . TRP A 1 130 ? 4.601 15.181 6.407 1.00 60.09 130 TRP A CA 1
ATOM 1010 C C . TRP A 1 130 ? 3.536 14.541 7.311 1.00 60.09 130 TRP A C 1
ATOM 1012 O O . TRP A 1 130 ? 2.673 15.251 7.824 1.00 60.09 130 TRP A O 1
ATOM 1022 N N . VAL A 1 131 ? 3.631 13.234 7.588 1.00 54.75 131 VAL A N 1
ATOM 1023 C CA . VAL A 1 131 ? 2.749 12.556 8.558 1.00 54.75 131 VAL A CA 1
ATOM 1024 C C . VAL A 1 131 ? 2.868 13.198 9.940 1.00 54.75 131 VAL A C 1
ATOM 1026 O O . VAL A 1 131 ? 1.853 13.530 10.548 1.00 54.75 131 VAL A O 1
ATOM 1029 N N . ASN A 1 132 ? 4.096 13.459 10.395 1.00 62.31 132 ASN A N 1
ATOM 1030 C CA . ASN A 1 132 ? 4.355 14.140 11.665 1.00 62.31 132 ASN A CA 1
ATOM 1031 C C . ASN A 1 132 ? 3.817 15.579 11.689 1.00 62.31 132 ASN A C 1
ATOM 1033 O O . ASN A 1 132 ? 3.411 16.064 12.739 1.00 62.31 132 ASN A O 1
ATOM 1037 N N . TRP A 1 133 ? 3.808 16.273 10.547 1.00 64.19 133 TRP A N 1
ATOM 1038 C CA . TRP A 1 133 ? 3.217 17.607 10.443 1.00 64.19 133 TRP A CA 1
ATOM 1039 C C . TRP A 1 133 ? 1.686 17.582 10.539 1.00 64.19 133 TRP A C 1
ATOM 1041 O O . TRP A 1 133 ? 1.103 18.491 11.123 1.00 64.19 133 TRP A O 1
ATOM 1051 N N . MET A 1 134 ? 1.030 16.557 9.988 1.00 48.03 134 MET A N 1
ATOM 1052 C CA . MET A 1 134 ? -0.428 16.418 10.069 1.00 48.03 134 MET A CA 1
ATOM 1053 C C . MET A 1 134 ? -0.930 15.904 11.420 1.00 48.03 134 MET A C 1
ATOM 1055 O O . MET A 1 134 ? -2.052 16.226 11.802 1.00 48.03 134 MET A O 1
ATOM 1059 N N . ASN A 1 135 ? -0.120 15.114 12.124 1.00 47.94 135 ASN A N 1
ATOM 1060 C CA . ASN A 1 135 ? -0.385 14.647 13.484 1.00 47.94 135 ASN A CA 1
ATOM 1061 C C . ASN A 1 135 ? 0.715 15.149 14.435 1.00 47.94 135 ASN A C 1
ATOM 1063 O O . ASN A 1 135 ? 1.524 14.350 14.915 1.00 47.94 135 ASN A O 1
ATOM 1067 N N . PRO A 1 136 ? 0.779 16.466 14.711 1.00 50.75 136 PRO A N 1
ATOM 1068 C CA . PRO A 1 136 ? 1.614 16.958 15.789 1.00 50.75 136 PRO A CA 1
ATOM 1069 C C . PRO A 1 136 ? 0.965 16.478 17.091 1.00 50.75 136 PRO A C 1
ATOM 1071 O O . PRO A 1 136 ? -0.194 16.799 17.352 1.00 50.75 136 PRO A O 1
ATOM 1074 N N . GLY A 1 137 ? 1.670 15.637 17.847 1.00 48.38 137 GLY A N 1
ATOM 1075 C CA . GLY A 1 137 ? 1.217 15.209 19.174 1.00 48.38 137 GLY A CA 1
ATOM 1076 C C . GLY A 1 137 ? 0.883 16.377 20.095 1.00 48.38 137 GLY A C 1
ATOM 1077 O O . GLY A 1 137 ? 1.490 17.462 19.929 1.00 48.38 137 GLY A O 1
#

Organism: NCBI:txid692036

Sequence (137 aa):
MSQNGIGRILWQRGGLGRYAWIELTWLPNVQTEIDIPEDVLAIDREWGGAAEVGIRLALEIAGQTGHVMVTHLRGMVVDTTAMVVCLAAMTATWDALRWPVPPALGDTIQSWIAMRSPDWNAMVQQFRNWVNWMNPG

Radius of gyration: 14.26 Å; chains: 1; bounding box: 34×34×41 Å

Foldseek 3Di:
DFDKFWFWDFDDDDPQAETKTWIKIWTFDDAAAEADDVVQCVVDVLLVVLLSQLLVLLCVLLVTGTYMYIPHIDTDPVRYDSLSSSLSSNRSNCRRVVPDPDVVNVVVSVVVVVVPDPDPVVVVVVSVVVSCVVDVD

pLDDT: mean 73.15, std 14.38, range [35.25, 92.81]

Secondary structure (DSSP, 8-state):
----EEEEEE---SSS---EEEEEEEEESS--EEE--TTTSSS-HHHHHHHHHHHHHHHHHHT--EEEEEEEEEE-TTT--HHHHHHHHHHHHHHHHT----HHHHHHHHHHHHHT-S-HHHHHHHHHHHHHHHS--